Protein AF-A0A1G7T643-F1 (afdb_monomer_lite)

Secondary structure (DSSP, 8-state):
-TTSSHHHHHHHHHTSTT------SSS--SSHHHHHHHHHHHHHT-TT-S-----------GGGGGG--HHHHHHHHH--

Structure (mmCIF, N/CA/C/O backbone):
data_AF-A0A1G7T643-F1
#
_entry.id   AF-A0A1G7T643-F1
#
loop_
_atom_site.group_PDB
_atom_site.id
_atom_site.type_symbol
_atom_site.label_atom_id
_atom_site.label_alt_id
_atom_site.label_comp_id
_atom_site.label_asym_id
_atom_site.label_entity_id
_atom_site.label_seq_id
_atom_site.pdbx_PDB_ins_code
_atom_site.Cartn_x
_atom_site.Cartn_y
_atom_site.Cartn_z
_atom_site.occupancy
_atom_site.B_iso_or_equiv
_atom_site.auth_seq_id
_atom_site.auth_comp_id
_atom_site.auth_asym_id
_atom_site.auth_atom_id
_atom_site.pdbx_PDB_model_num
ATOM 1 N N . MET A 1 1 ? 4.929 16.513 -8.959 1.00 44.66 1 MET A N 1
ATOM 2 C CA . MET A 1 1 ? 3.680 15.882 -9.438 1.00 44.66 1 MET A CA 1
ATOM 3 C C . MET A 1 1 ? 3.436 14.634 -8.597 1.00 44.66 1 MET A C 1
ATOM 5 O O . MET A 1 1 ? 4.260 13.729 -8.628 1.00 44.66 1 MET A O 1
ATOM 9 N N . ILE A 1 2 ? 2.395 14.620 -7.763 1.00 53.34 2 ILE A N 1
ATOM 10 C CA . ILE A 1 2 ? 2.004 13.430 -6.988 1.00 53.34 2 ILE A CA 1
ATOM 11 C C . ILE A 1 2 ? 1.280 12.484 -7.956 1.00 53.34 2 ILE A C 1
ATOM 13 O O . ILE A 1 2 ? 0.453 12.940 -8.738 1.00 53.34 2 ILE A O 1
ATOM 17 N N . GLY A 1 3 ? 1.620 11.193 -7.949 1.00 58.50 3 GLY A N 1
ATOM 18 C CA . GLY A 1 3 ? 0.929 10.180 -8.759 1.00 58.50 3 GLY A CA 1
ATOM 19 C C . GLY A 1 3 ? 1.510 9.879 -10.148 1.00 58.50 3 GLY A C 1
ATOM 20 O O . GLY A 1 3 ? 0.941 9.055 -10.850 1.00 58.50 3 GLY A O 1
ATOM 21 N N . SER A 1 4 ? 2.643 10.470 -10.548 1.00 73.19 4 SER A N 1
ATOM 22 C CA . SER A 1 4 ? 3.328 10.118 -11.811 1.00 73.19 4 SER A CA 1
ATOM 23 C C . SER A 1 4 ? 4.409 9.038 -11.664 1.00 73.19 4 SER A C 1
ATOM 25 O O . SER A 1 4 ? 4.985 8.589 -12.653 1.00 73.19 4 SER A O 1
ATOM 27 N N . SER A 1 5 ? 4.701 8.609 -10.434 1.00 88.19 5 SER A N 1
ATOM 28 C CA . SER A 1 5 ? 5.629 7.519 -10.130 1.00 88.19 5 SER A CA 1
ATOM 29 C C . SER A 1 5 ? 5.163 6.744 -8.901 1.00 88.19 5 SER A C 1
ATOM 31 O O . SER A 1 5 ? 4.522 7.311 -8.010 1.00 88.19 5 SER A O 1
ATOM 33 N N . PHE A 1 6 ? 5.539 5.466 -8.805 1.00 91.88 6 PHE A N 1
ATOM 34 C CA . PHE A 1 6 ? 5.290 4.674 -7.598 1.00 91.88 6 PHE A CA 1
ATOM 35 C C . PHE A 1 6 ? 5.969 5.280 -6.370 1.00 91.88 6 PHE A C 1
ATOM 37 O O . PHE A 1 6 ? 5.393 5.271 -5.291 1.00 91.88 6 PHE A O 1
ATOM 44 N N . GLY A 1 7 ? 7.140 5.905 -6.538 1.00 92.44 7 GLY A N 1
ATOM 45 C CA . GLY A 1 7 ? 7.802 6.653 -5.469 1.00 92.44 7 GLY A CA 1
ATOM 46 C C . GLY A 1 7 ? 6.923 7.759 -4.884 1.00 92.44 7 GLY A C 1
ATOM 47 O O . GLY A 1 7 ? 6.792 7.866 -3.667 1.00 92.44 7 GLY A O 1
ATOM 4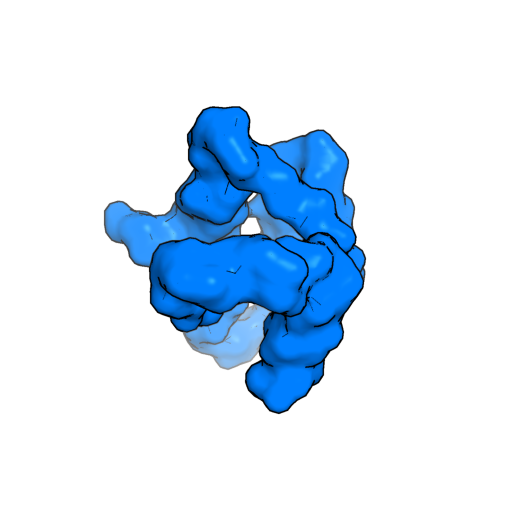8 N N . GLY A 1 8 ? 6.296 8.560 -5.749 1.00 90.56 8 GLY A N 1
ATOM 49 C CA . GLY A 1 8 ? 5.377 9.613 -5.323 1.00 90.56 8 GLY A CA 1
ATOM 50 C C . GLY A 1 8 ? 4.094 9.059 -4.702 1.00 90.56 8 GLY A C 1
ATOM 51 O O . GLY A 1 8 ? 3.677 9.537 -3.651 1.00 90.56 8 GLY A O 1
ATOM 52 N N . ALA A 1 9 ? 3.491 8.042 -5.325 1.00 90.56 9 ALA A N 1
ATOM 53 C CA . ALA A 1 9 ? 2.248 7.433 -4.847 1.00 90.56 9 ALA A CA 1
ATOM 54 C C . ALA A 1 9 ? 2.419 6.756 -3.476 1.00 90.56 9 ALA A C 1
ATOM 56 O O . ALA A 1 9 ? 1.641 7.009 -2.560 1.00 90.56 9 ALA A O 1
ATOM 57 N N . VAL A 1 10 ? 3.478 5.961 -3.298 1.00 92.25 10 VAL A N 1
ATOM 58 C CA . VAL A 1 10 ? 3.759 5.262 -2.036 1.00 92.25 10 VAL A CA 1
ATOM 59 C C . VAL A 1 10 ? 4.038 6.255 -0.910 1.00 92.25 10 VAL A C 1
ATOM 61 O O . VAL A 1 10 ? 3.441 6.142 0.157 1.00 92.25 10 VAL A O 1
ATOM 64 N N . ARG A 1 11 ? 4.884 7.271 -1.140 1.00 91.94 11 ARG A N 1
ATOM 65 C CA . ARG A 1 11 ? 5.159 8.304 -0.124 1.00 91.94 11 ARG A CA 1
ATOM 66 C C . ARG A 1 11 ? 3.902 9.070 0.266 1.00 91.94 11 ARG A C 1
ATOM 68 O O . ARG A 1 11 ? 3.685 9.305 1.449 1.00 91.94 11 ARG A O 1
ATOM 75 N N . TYR A 1 12 ? 3.060 9.409 -0.709 1.00 87.31 12 TYR A N 1
ATOM 76 C CA . TYR A 1 12 ? 1.800 10.101 -0.454 1.00 87.31 12 TYR A CA 1
ATOM 77 C C . TYR A 1 12 ? 0.884 9.328 0.506 1.00 87.31 12 TYR A C 1
ATOM 79 O O . TYR A 1 12 ? 0.262 9.943 1.372 1.00 87.31 12 TYR A O 1
ATOM 87 N N . VAL A 1 13 ? 0.809 8.000 0.374 1.00 87.12 13 VAL A N 1
ATOM 88 C CA . VAL A 1 13 ? -0.057 7.155 1.212 1.00 87.12 13 VAL A CA 1
ATOM 89 C C . VAL A 1 13 ? 0.602 6.817 2.553 1.00 87.12 13 VAL A C 1
ATOM 91 O O . VAL A 1 13 ? -0.031 6.956 3.595 1.00 87.12 13 VAL A O 1
ATOM 94 N N . MET A 1 14 ? 1.869 6.394 2.540 1.00 91.31 14 MET A N 1
ATOM 95 C CA . MET A 1 14 ? 2.540 5.812 3.709 1.00 91.31 14 MET A CA 1
ATOM 96 C C . MET A 1 14 ? 3.248 6.827 4.621 1.00 91.31 14 MET A C 1
ATOM 98 O O . MET A 1 14 ? 3.587 6.469 5.741 1.00 91.31 14 MET A O 1
ATOM 102 N N . GLN A 1 15 ? 3.498 8.072 4.188 1.00 91.06 15 GLN A N 1
ATOM 103 C CA . GLN A 1 15 ? 4.162 9.096 5.024 1.00 91.06 15 GLN A CA 1
ATOM 104 C C . GLN A 1 15 ? 3.192 10.070 5.711 1.00 91.06 15 GLN A C 1
ATOM 106 O O . GLN A 1 15 ? 3.604 11.131 6.174 1.00 91.06 15 GLN A O 1
ATOM 111 N N . LYS A 1 16 ? 1.898 9.751 5.778 1.00 89.94 16 LYS A N 1
ATOM 112 C CA . LYS A 1 16 ? 0.941 10.533 6.572 1.00 89.94 16 LYS A CA 1
ATOM 113 C C . LYS A 1 16 ? 1.051 10.108 8.039 1.00 89.94 16 LYS A C 1
ATOM 115 O O . LYS A 1 16 ? 0.961 8.921 8.320 1.00 89.94 16 LYS A O 1
ATOM 120 N N . GLU A 1 17 ? 1.193 11.063 8.960 1.00 88.88 17 GLU A N 1
ATOM 121 C CA . GLU A 1 17 ? 1.475 10.794 10.387 1.00 88.88 17 GLU A CA 1
ATOM 122 C C . GLU A 1 17 ? 0.514 9.800 11.054 1.00 88.88 17 GLU A C 1
ATOM 124 O O . GLU A 1 17 ? 0.925 9.006 11.890 1.00 88.88 17 GLU A O 1
ATOM 129 N N . GLN A 1 18 ? -0.765 9.830 10.681 1.00 88.75 18 GLN A N 1
ATOM 130 C CA . GLN A 1 18 ? -1.807 8.983 11.270 1.00 88.75 18 GLN A CA 1
ATOM 131 C C . GLN A 1 18 ? -2.243 7.836 10.348 1.00 88.75 18 GLN A C 1
ATOM 133 O O . GLN A 1 18 ? -3.268 7.199 10.594 1.00 88.75 18 GLN A O 1
ATOM 138 N N . ALA A 1 19 ? -1.517 7.595 9.254 1.00 90.31 19 ALA A N 1
ATOM 139 C CA . ALA A 1 19 ? -1.850 6.518 8.336 1.00 90.31 19 ALA A CA 1
ATOM 140 C C . ALA A 1 19 ? -1.239 5.194 8.792 1.00 90.31 19 ALA A C 1
ATOM 142 O O . ALA A 1 19 ? -0.085 5.117 9.206 1.00 90.31 19 ALA A O 1
ATOM 143 N N . ILE A 1 20 ? -2.026 4.136 8.635 1.00 92.25 20 ILE A N 1
ATOM 144 C CA . ILE A 1 20 ? -1.587 2.756 8.799 1.00 92.25 20 ILE A CA 1
ATOM 145 C C . ILE A 1 20 ? -1.896 1.993 7.517 1.00 92.25 20 ILE A C 1
ATOM 147 O O . ILE A 1 20 ? -2.949 2.182 6.904 1.00 92.25 20 ILE A O 1
ATOM 151 N N . VAL A 1 21 ? -0.975 1.127 7.098 1.00 93.75 21 VAL A N 1
ATOM 152 C CA . VAL A 1 21 ? -1.233 0.221 5.979 1.00 93.75 21 VAL A CA 1
ATOM 153 C C . VAL A 1 21 ? -2.024 -0.970 6.503 1.00 93.75 21 VAL A C 1
ATOM 155 O O . VAL A 1 21 ? -1.526 -1.727 7.329 1.00 93.75 21 VAL A O 1
ATOM 158 N N . LEU A 1 22 ? -3.256 -1.130 6.021 1.00 94.69 22 LEU A N 1
ATOM 159 C CA . LEU A 1 22 ? -4.139 -2.225 6.436 1.00 94.69 22 LEU A CA 1
ATOM 160 C C . LEU A 1 22 ? -3.922 -3.502 5.618 1.00 94.69 22 LEU A C 1
ATOM 162 O O . LEU A 1 22 ? -4.111 -4.603 6.125 1.00 94.69 22 LEU A O 1
ATOM 166 N N . HIS A 1 23 ? -3.558 -3.360 4.342 1.00 94.00 23 HIS A N 1
ATOM 167 C CA . HIS A 1 23 ? -3.410 -4.481 3.422 1.00 94.00 23 HIS A CA 1
ATOM 168 C C . HIS A 1 23 ? -2.458 -4.135 2.271 1.00 94.00 23 HIS A C 1
ATOM 170 O O . HIS A 1 23 ? -2.433 -3.000 1.795 1.00 94.00 23 HIS A O 1
ATOM 176 N N . GLY A 1 24 ? -1.707 -5.130 1.802 1.00 93.56 24 GLY A N 1
ATOM 177 C CA . GLY A 1 24 ? -0.879 -5.061 0.602 1.00 93.56 24 GLY A CA 1
ATOM 178 C C . GLY A 1 24 ? -0.868 -6.416 -0.096 1.00 93.56 24 GLY A C 1
ATOM 179 O O . GLY A 1 24 ? -0.665 -7.444 0.548 1.00 93.56 24 GLY A O 1
ATOM 180 N N . LYS A 1 25 ? -1.093 -6.425 -1.412 1.00 93.25 25 LYS A N 1
ATOM 181 C CA . LYS A 1 25 ? -1.114 -7.642 -2.231 1.00 93.25 25 LYS A CA 1
ATOM 182 C C . LYS A 1 25 ? 0.038 -7.610 -3.225 1.00 93.25 25 LYS A C 1
ATOM 184 O O . LYS A 1 25 ? 0.132 -6.691 -4.030 1.00 93.25 25 LYS A O 1
ATOM 189 N N . GLY A 1 26 ? 0.913 -8.613 -3.164 1.00 93.69 26 GLY A N 1
ATOM 190 C CA . GLY A 1 26 ? 2.055 -8.736 -4.079 1.00 93.69 26 GLY A CA 1
ATOM 191 C C . GLY A 1 26 ? 3.155 -7.682 -3.894 1.00 93.69 26 GLY A C 1
ATOM 192 O O . GLY A 1 26 ? 4.061 -7.616 -4.718 1.00 93.69 26 GLY A O 1
ATOM 193 N N . VAL A 1 27 ? 3.091 -6.868 -2.837 1.00 95.12 27 VAL A N 1
ATOM 194 C CA . VAL A 1 27 ? 4.090 -5.846 -2.498 1.00 95.12 27 VAL A CA 1
ATOM 195 C C . VAL A 1 27 ? 4.379 -5.870 -1.002 1.00 95.12 27 VAL A C 1
ATOM 197 O O . VAL A 1 27 ? 3.483 -6.097 -0.186 1.00 95.12 27 VAL A O 1
ATOM 200 N N . 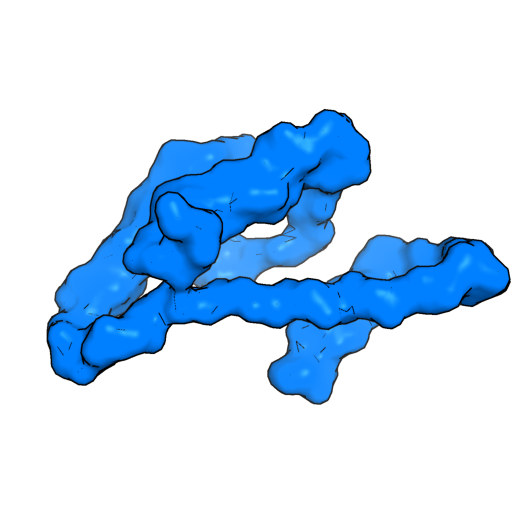ARG A 1 28 ? 5.632 -5.617 -0.634 1.00 96.31 28 ARG A N 1
ATOM 201 C CA . ARG A 1 28 ? 6.073 -5.440 0.750 1.00 96.31 28 ARG A CA 1
ATOM 202 C C . ARG A 1 28 ? 5.687 -4.057 1.244 1.00 96.31 28 ARG A C 1
ATOM 204 O O . ARG A 1 28 ? 6.032 -3.058 0.625 1.00 96.31 28 ARG A O 1
ATOM 211 N N . THR A 1 29 ? 4.988 -3.995 2.371 1.00 95.12 29 THR A N 1
ATOM 212 C CA . THR A 1 29 ? 4.452 -2.744 2.931 1.00 95.12 29 THR A CA 1
ATOM 213 C C . THR A 1 29 ? 5.097 -2.345 4.254 1.00 95.12 29 THR A C 1
ATOM 215 O O . THR A 1 29 ? 4.635 -1.404 4.894 1.00 95.12 29 THR A O 1
ATOM 218 N N . GLN A 1 30 ? 6.147 -3.050 4.683 1.00 92.25 30 GLN A N 1
ATOM 219 C CA . GLN A 1 30 ? 6.839 -2.778 5.946 1.00 92.25 30 GLN A CA 1
ATOM 220 C C . GLN A 1 30 ? 7.611 -1.454 5.903 1.00 92.25 30 GLN A C 1
ATOM 222 O O . GLN A 1 30 ? 7.776 -0.799 6.929 1.00 92.25 30 GLN A O 1
ATOM 227 N N . ASP A 1 31 ? 8.072 -1.049 4.718 1.00 94.00 31 ASP A N 1
ATOM 228 C CA . ASP A 1 31 ? 8.811 0.188 4.517 1.00 94.00 31 ASP A CA 1
ATOM 229 C C . ASP A 1 31 ? 8.628 0.743 3.095 1.00 94.00 31 ASP A C 1
ATOM 231 O O . ASP A 1 31 ? 8.283 0.033 2.146 1.00 94.00 31 ASP A O 1
ATOM 235 N N . LEU A 1 32 ? 8.890 2.045 2.947 1.00 94.94 32 LEU A N 1
ATOM 236 C CA . LEU A 1 32 ? 8.736 2.768 1.683 1.00 94.94 32 LEU A CA 1
ATOM 237 C C . LEU A 1 32 ? 9.631 2.212 0.573 1.00 94.94 32 LEU A C 1
ATOM 239 O O . LEU A 1 32 ? 9.219 2.173 -0.584 1.00 94.94 32 LEU A O 1
ATOM 243 N N . LYS A 1 33 ? 10.875 1.842 0.895 1.00 96.38 33 LYS A N 1
ATOM 244 C CA . LYS A 1 33 ? 11.872 1.447 -0.104 1.00 96.38 33 LYS A CA 1
ATOM 245 C C . LYS A 1 33 ? 11.487 0.108 -0.720 1.00 96.38 33 LYS A C 1
ATOM 247 O O . LYS A 1 33 ? 11.520 -0.008 -1.944 1.00 96.38 33 LYS A O 1
ATOM 252 N N . SER A 1 34 ? 11.076 -0.851 0.105 1.00 97.19 34 SER A N 1
ATOM 253 C CA . SER A 1 34 ? 10.600 -2.159 -0.347 1.00 97.19 34 SER A CA 1
ATOM 254 C C . SER A 1 34 ? 9.338 -2.037 -1.201 1.00 97.19 34 SER A C 1
ATOM 256 O O . SER A 1 34 ? 9.323 -2.551 -2.317 1.00 97.19 34 SER A O 1
ATOM 258 N N . ALA A 1 35 ? 8.339 -1.265 -0.757 1.00 96.19 35 ALA A N 1
ATOM 259 C CA . ALA A 1 35 ? 7.114 -1.039 -1.529 1.00 96.19 35 ALA A CA 1
ATOM 260 C C . ALA A 1 35 ? 7.403 -0.425 -2.909 1.00 96.19 35 ALA A C 1
ATOM 262 O O . ALA A 1 35 ? 6.934 -0.915 -3.936 1.00 96.19 35 ALA A O 1
ATOM 263 N N . ILE A 1 36 ? 8.218 0.637 -2.950 1.00 95.44 36 ILE A N 1
ATOM 264 C CA . ILE A 1 36 ? 8.596 1.311 -4.201 1.00 95.44 36 ILE A CA 1
ATOM 265 C C . ILE A 1 36 ? 9.366 0.361 -5.121 1.00 95.44 36 ILE A C 1
ATOM 267 O O . ILE A 1 36 ? 9.158 0.392 -6.335 1.00 95.44 36 ILE A O 1
ATOM 271 N N . HIS A 1 37 ? 10.264 -0.456 -4.571 1.00 96.44 37 HIS A N 1
ATOM 272 C CA . HIS A 1 37 ? 11.014 -1.433 -5.352 1.00 96.44 37 HIS A CA 1
ATOM 273 C C . HIS A 1 37 ? 10.083 -2.472 -5.989 1.00 96.44 37 HIS A C 1
ATOM 275 O O . HIS A 1 37 ? 10.151 -2.661 -7.201 1.00 96.44 37 HIS A O 1
ATOM 281 N N . ASP A 1 38 ? 9.174 -3.065 -5.212 1.00 96.56 38 ASP A N 1
ATOM 282 C CA . ASP A 1 38 ? 8.274 -4.121 -5.691 1.00 96.56 38 ASP A CA 1
ATOM 283 C C . ASP A 1 38 ? 7.352 -3.625 -6.809 1.00 96.56 38 ASP A C 1
ATOM 285 O O . ASP A 1 38 ? 7.236 -4.272 -7.851 1.00 96.56 38 ASP A O 1
ATOM 289 N N . PHE A 1 39 ? 6.766 -2.433 -6.660 1.00 94.56 39 PHE A N 1
ATOM 290 C CA . PHE A 1 39 ? 5.953 -1.842 -7.725 1.00 94.56 39 PHE A CA 1
ATOM 291 C C . PHE A 1 39 ? 6.754 -1.568 -9.008 1.00 94.56 39 PHE A C 1
ATOM 293 O O . PHE A 1 39 ? 6.258 -1.776 -10.116 1.00 94.56 39 PHE A O 1
ATOM 300 N N . ASN A 1 40 ? 8.002 -1.104 -8.888 1.00 93.44 40 ASN A N 1
ATOM 301 C CA . ASN A 1 40 ? 8.840 -0.873 -10.065 1.00 93.44 40 ASN A CA 1
ATOM 302 C C . ASN A 1 40 ? 9.276 -2.184 -10.730 1.00 93.44 40 ASN A C 1
ATOM 304 O O . ASN A 1 40 ? 9.303 -2.237 -11.958 1.00 93.44 40 ASN A O 1
ATOM 308 N N . ALA A 1 41 ? 9.562 -3.233 -9.955 1.00 94.25 41 ALA A N 1
ATOM 309 C CA . ALA A 1 41 ? 9.841 -4.561 -10.495 1.00 94.25 41 ALA A CA 1
ATOM 310 C C . ALA A 1 41 ? 8.638 -5.085 -11.298 1.00 94.25 41 ALA A C 1
ATOM 312 O O . ALA A 1 41 ? 8.798 -5.525 -12.434 1.00 94.25 41 ALA A O 1
ATOM 313 N N . GLN A 1 42 ? 7.418 -4.934 -10.770 1.00 92.31 42 GLN A N 1
ATOM 314 C CA . GLN A 1 42 ? 6.189 -5.282 -11.492 1.00 92.31 42 GLN A CA 1
ATOM 315 C C . GLN A 1 42 ? 6.024 -4.502 -12.799 1.00 92.31 42 GLN A C 1
ATOM 317 O O . GLN A 1 42 ? 5.709 -5.092 -13.830 1.00 92.31 42 GLN A O 1
ATOM 322 N N . ARG A 1 43 ? 6.297 -3.191 -12.793 1.00 91.25 43 ARG A N 1
ATOM 323 C CA . ARG A 1 43 ? 6.280 -2.375 -14.017 1.00 91.25 43 ARG A CA 1
ATOM 324 C C . ARG A 1 43 ? 7.287 -2.860 -15.056 1.00 91.25 43 ARG A C 1
ATOM 326 O O . ARG A 1 43 ? 6.958 -2.893 -16.234 1.00 91.25 43 ARG A O 1
ATOM 333 N N . GLN A 1 44 ? 8.505 -3.208 -14.644 1.00 91.81 44 GLN A N 1
ATOM 334 C CA . GLN A 1 44 ? 9.547 -3.677 -15.565 1.00 91.81 44 GLN A CA 1
ATOM 335 C C . GLN A 1 44 ? 9.179 -5.004 -16.238 1.00 91.81 44 GLN A C 1
ATOM 337 O O . GLN A 1 44 ? 9.586 -5.237 -17.371 1.00 91.81 44 GLN A O 1
ATOM 342 N N . MET A 1 45 ? 8.367 -5.835 -15.579 1.00 93.44 45 MET A N 1
ATOM 343 C CA . MET A 1 45 ? 7.832 -7.067 -16.165 1.00 93.44 45 MET A CA 1
ATOM 344 C C . MET A 1 45 ? 6.734 -6.821 -17.214 1.00 93.44 45 MET A C 1
ATOM 346 O O . MET A 1 45 ? 6.393 -7.743 -17.948 1.00 93.44 45 MET A O 1
ATOM 350 N N . ASN A 1 46 ? 6.186 -5.605 -17.311 1.00 91.25 46 ASN A N 1
ATOM 351 C CA . ASN A 1 46 ? 5.151 -5.250 -18.282 1.00 91.25 46 ASN A CA 1
ATOM 352 C C . ASN A 1 46 ? 5.515 -3.952 -19.036 1.00 91.25 46 ASN A C 1
ATOM 354 O O . ASN A 1 46 ? 4.927 -2.897 -18.777 1.00 91.25 46 ASN A O 1
ATOM 358 N N . PRO A 1 47 ? 6.512 -4.004 -19.941 1.00 87.12 47 PRO A N 1
ATOM 359 C CA . PRO A 1 47 ? 7.080 -2.814 -20.579 1.00 87.12 47 PRO A CA 1
ATOM 360 C C . PRO A 1 47 ? 6.086 -2.046 -21.466 1.00 87.12 47 PRO A C 1
ATOM 362 O O . PRO A 1 47 ? 6.216 -0.830 -21.596 1.00 87.12 47 PRO A O 1
ATOM 365 N N . GLU A 1 48 ? 5.063 -2.716 -22.001 1.00 92.38 48 GLU A N 1
ATOM 366 C CA . GLU A 1 48 ? 4.026 -2.109 -22.851 1.00 92.38 48 GLU A CA 1
ATOM 367 C C . GLU A 1 48 ? 2.980 -1.299 -22.055 1.00 92.38 48 GLU A C 1
ATOM 369 O O . GLU A 1 48 ? 2.145 -0.589 -22.622 1.00 92.38 48 GLU A O 1
ATOM 374 N N . LEU A 1 49 ? 3.004 -1.370 -20.718 1.00 85.25 49 LEU A N 1
ATOM 375 C CA . LEU A 1 49 ? 2.067 -0.649 -19.862 1.00 85.25 49 LEU A CA 1
ATOM 376 C C . LEU A 1 49 ? 2.420 0.848 -19.785 1.00 85.25 49 LEU A C 1
ATOM 378 O O . LEU A 1 49 ? 3.203 1.284 -18.938 1.00 85.25 49 LEU A O 1
ATOM 382 N N . GLY A 1 50 ? 1.781 1.661 -20.631 1.00 80.88 50 GLY A N 1
ATOM 383 C CA . GLY A 1 50 ? 2.045 3.105 -20.711 1.00 80.88 50 GLY A CA 1
ATOM 384 C C . GLY A 1 50 ? 1.792 3.878 -19.405 1.00 80.88 50 GLY A C 1
ATOM 385 O O . GLY A 1 50 ? 2.612 4.701 -18.997 1.00 80.88 50 GLY A O 1
ATOM 386 N N . LYS A 1 51 ? 0.678 3.604 -18.709 1.00 84.06 51 LYS A N 1
ATOM 387 C CA . LYS A 1 51 ? 0.348 4.204 -17.400 1.00 84.06 51 LYS A CA 1
ATOM 388 C C . LYS A 1 51 ? 0.325 3.133 -16.313 1.00 84.06 51 LYS A C 1
ATOM 390 O O . LYS A 1 51 ? -0.714 2.551 -16.030 1.00 84.06 51 LYS A O 1
ATOM 395 N N . ALA A 1 52 ? 1.476 2.903 -15.688 1.00 85.81 52 ALA A N 1
ATOM 396 C CA . ALA A 1 52 ? 1.621 1.888 -14.643 1.00 85.81 52 ALA A CA 1
ATOM 397 C C . ALA A 1 52 ? 1.126 2.330 -13.254 1.00 85.81 52 ALA A C 1
ATOM 399 O O . ALA A 1 52 ? 0.914 1.489 -12.387 1.00 85.81 52 ALA A O 1
ATOM 400 N N . VAL A 1 53 ? 0.971 3.637 -13.017 1.00 88.19 53 VAL A N 1
ATOM 401 C CA . VAL A 1 53 ? 0.683 4.189 -11.685 1.00 88.19 53 VAL A CA 1
ATOM 402 C C . VAL A 1 53 ? -0.704 4.814 -11.658 1.00 88.19 53 VAL A C 1
ATOM 404 O O . VAL A 1 53 ? -1.017 5.682 -12.471 1.00 88.19 53 VAL A O 1
ATOM 407 N N . GLY A 1 54 ? -1.499 4.417 -10.668 1.00 84.25 54 GLY A N 1
ATOM 408 C CA . GLY A 1 54 ? -2.770 5.034 -10.312 1.00 84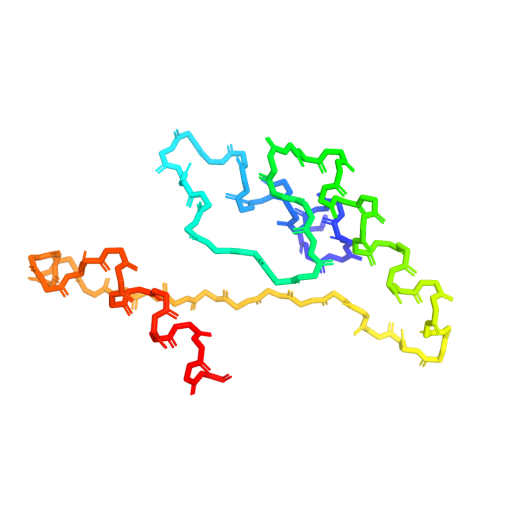.25 54 GLY A CA 1
ATOM 409 C C . GLY A 1 54 ? -2.960 5.004 -8.797 1.00 84.25 54 GLY A C 1
ATOM 410 O O . GLY A 1 54 ? -2.383 4.163 -8.110 1.00 84.25 54 GLY A O 1
ATOM 411 N N . HIS A 1 55 ? -3.743 5.940 -8.270 1.00 85.81 55 HIS A N 1
ATOM 412 C CA . HIS A 1 55 ? -4.233 5.886 -6.895 1.00 85.81 55 HIS A CA 1
ATOM 413 C C . HIS A 1 55 ? -5.702 6.309 -6.886 1.00 85.81 55 HIS A C 1
ATOM 415 O O . HIS A 1 55 ? -6.088 7.219 -7.619 1.00 85.81 55 HIS A O 1
ATOM 421 N N . LEU A 1 56 ? -6.506 5.641 -6.063 1.00 88.06 56 LEU A N 1
ATOM 422 C CA . LEU A 1 56 ? -7.900 5.983 -5.807 1.00 88.06 56 LEU A CA 1
ATOM 423 C C . LEU A 1 56 ? -8.056 6.273 -4.316 1.00 88.06 56 LEU A C 1
ATOM 425 O O . LEU A 1 56 ? -7.381 5.663 -3.486 1.00 88.06 56 LEU A O 1
ATOM 429 N N . VAL A 1 57 ? -8.938 7.211 -3.981 1.00 90.00 57 VAL A N 1
ATOM 430 C CA . VAL A 1 57 ? -9.265 7.546 -2.596 1.00 90.00 57 VAL A CA 1
ATOM 431 C C . VAL A 1 57 ? -10.712 7.165 -2.332 1.00 90.00 57 VAL A C 1
ATOM 433 O O . VAL A 1 57 ? -11.615 7.633 -3.022 1.00 90.00 57 VAL A O 1
ATOM 436 N N . LEU A 1 58 ? -10.920 6.347 -1.304 1.00 91.62 58 LEU A N 1
ATOM 437 C CA . LEU A 1 58 ? -12.231 6.124 -0.710 1.00 91.62 58 LEU A CA 1
ATOM 438 C C . LEU A 1 58 ? -12.362 7.037 0.507 1.00 91.62 58 LEU A C 1
ATOM 440 O O . LEU A 1 58 ? -11.501 7.043 1.387 1.00 91.62 58 LEU A O 1
ATOM 444 N N . SER A 1 59 ? -13.429 7.828 0.527 1.00 92.38 59 SER A N 1
ATOM 445 C CA . SER A 1 59 ? -13.713 8.797 1.583 1.00 92.38 59 SER A CA 1
ATOM 446 C C . SER A 1 59 ? -15.070 8.496 2.194 1.00 92.38 59 SER A C 1
ATOM 448 O O . SER A 1 59 ? -16.031 8.210 1.482 1.00 92.38 59 SER A O 1
ATOM 450 N N . TRP A 1 60 ? -15.165 8.620 3.513 1.00 93.00 60 TRP A N 1
ATOM 451 C CA . TRP A 1 60 ? -16.400 8.390 4.253 1.00 93.00 60 TRP A CA 1
ATOM 452 C C . TRP A 1 60 ? -16.843 9.642 4.995 1.00 93.00 60 TRP A C 1
ATOM 454 O O . TRP A 1 60 ? -16.037 10.510 5.337 1.00 93.00 60 TRP A O 1
ATOM 464 N N . ARG A 1 61 ? -18.147 9.725 5.272 1.00 95.19 61 ARG A N 1
ATOM 465 C CA . ARG A 1 61 ? -18.694 10.789 6.113 1.00 95.19 61 ARG A CA 1
ATOM 466 C C . ARG A 1 61 ? -18.206 10.604 7.546 1.00 95.19 61 ARG A C 1
ATOM 468 O O . ARG A 1 61 ? -18.170 9.489 8.058 1.00 95.19 61 ARG A O 1
ATOM 475 N N . ALA A 1 62 ? -17.914 11.710 8.229 1.00 94.06 62 ALA A N 1
ATOM 476 C CA . ALA A 1 62 ? -17.458 11.680 9.620 1.00 94.06 62 ALA A CA 1
ATOM 477 C C . ALA A 1 62 ? -18.450 10.970 10.566 1.00 94.06 62 ALA A C 1
ATOM 479 O O . ALA A 1 62 ? -18.027 10.325 11.523 1.00 94.06 62 ALA A O 1
ATOM 480 N N . PHE A 1 63 ? -19.753 11.041 10.267 1.00 95.62 63 PHE A N 1
ATOM 481 C CA . PHE A 1 63 ? -20.812 10.378 11.034 1.00 95.62 63 PHE A CA 1
ATOM 482 C C . PHE A 1 63 ? -20.734 8.843 10.993 1.00 95.62 63 PHE A C 1
ATOM 484 O O . PHE A 1 63 ? -21.167 8.184 11.930 1.00 95.62 63 PHE A O 1
ATOM 491 N N . ASP A 1 64 ? -20.138 8.26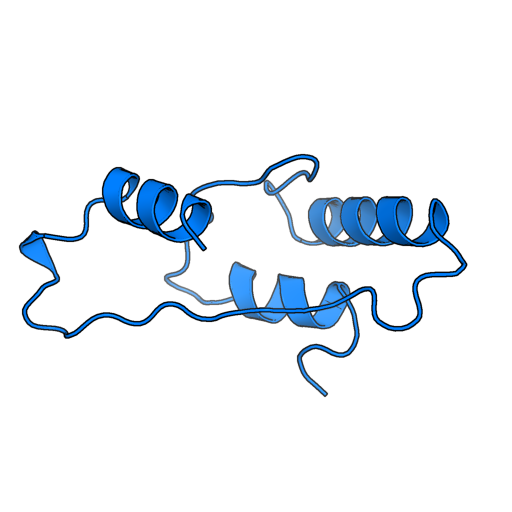3 9.948 1.00 94.50 64 ASP A N 1
ATOM 492 C CA . ASP A 1 64 ? -20.025 6.810 9.793 1.00 94.50 64 ASP A CA 1
ATOM 493 C C . ASP A 1 64 ? -18.771 6.230 10.469 1.00 94.50 64 ASP A C 1
ATOM 495 O O . ASP A 1 64 ? -18.480 5.045 10.317 1.00 94.50 64 ASP A O 1
ATOM 499 N N . ARG A 1 65 ? -18.026 7.032 11.247 1.00 92.62 65 ARG A N 1
ATOM 500 C CA . ARG A 1 65 ? -16.782 6.601 11.910 1.00 92.62 65 ARG A CA 1
ATOM 501 C C . ARG A 1 65 ? -16.959 5.323 12.733 1.00 92.62 65 ARG A C 1
ATOM 503 O O . ARG A 1 65 ? -16.099 4.452 12.684 1.00 92.62 65 ARG A O 1
ATOM 510 N N . ASN A 1 66 ? -18.064 5.184 13.463 1.00 94.94 66 ASN A N 1
ATOM 511 C CA . ASN A 1 66 ? -18.342 3.996 14.278 1.00 94.94 66 ASN A CA 1
ATOM 512 C C . ASN A 1 66 ? -18.664 2.736 13.452 1.00 94.94 66 ASN A C 1
ATOM 514 O O . ASN A 1 66 ? -18.609 1.632 13.987 1.00 94.94 66 ASN A O 1
ATOM 518 N N . LYS A 1 67 ? -18.977 2.886 12.161 1.00 93.69 67 LYS A N 1
ATOM 519 C CA . LYS A 1 67 ? -19.213 1.781 11.222 1.00 93.69 67 LYS A CA 1
ATOM 520 C C . LYS A 1 67 ? -17.943 1.374 10.467 1.00 93.69 67 LYS A C 1
ATOM 522 O O . LYS A 1 67 ? -17.968 0.388 9.740 1.00 93.69 67 LYS A O 1
ATOM 527 N N . LEU A 1 68 ? -16.842 2.117 10.605 1.00 93.25 68 LEU A N 1
ATOM 528 C CA . LEU A 1 68 ? -15.606 1.914 9.846 1.00 93.25 68 LEU A CA 1
ATOM 529 C C . LEU A 1 68 ? -14.569 1.142 10.654 1.00 93.25 68 LEU A C 1
ATOM 531 O O . LEU A 1 68 ? -13.618 1.704 11.195 1.00 93.25 68 LEU A O 1
ATOM 535 N N . SER A 1 69 ? -14.739 -0.178 10.710 1.00 95.19 69 SER A N 1
ATOM 536 C CA . SER A 1 69 ? -13.669 -1.059 11.179 1.00 95.19 69 SER A CA 1
ATOM 537 C C . SER A 1 69 ? -12.584 -1.216 10.106 1.00 95.19 69 SER A C 1
ATOM 539 O O . SER A 1 69 ? -12.843 -1.051 8.912 1.00 95.19 69 SER A O 1
ATOM 541 N N . GLN A 1 70 ? -11.366 -1.592 10.516 1.00 95.25 70 GLN A N 1
ATOM 542 C CA . GLN A 1 70 ? -10.284 -1.903 9.571 1.00 95.25 70 GLN A CA 1
ATOM 543 C C . GLN A 1 70 ? -10.697 -2.976 8.561 1.00 95.25 70 GLN A C 1
ATOM 545 O O . GLN A 1 70 ? -10.432 -2.828 7.371 1.00 95.25 70 GLN A O 1
ATOM 550 N N . LYS A 1 71 ? -11.421 -4.006 9.021 1.00 96.19 71 LYS A N 1
ATOM 551 C CA . LYS A 1 71 ? -11.958 -5.055 8.152 1.00 96.19 71 LYS A CA 1
ATOM 552 C C . LYS A 1 71 ? -12.881 -4.474 7.077 1.00 96.19 71 LYS A C 1
ATOM 554 O O . LYS A 1 71 ? -12.683 -4.755 5.905 1.00 96.19 71 LYS A O 1
ATOM 559 N N . ILE A 1 72 ? -13.837 -3.625 7.463 1.00 95.81 72 ILE A N 1
ATOM 560 C CA . ILE A 1 72 ? -14.780 -3.005 6.519 1.00 95.81 72 ILE A CA 1
ATOM 561 C C . ILE A 1 72 ? -14.044 -2.135 5.495 1.00 95.81 72 ILE A C 1
ATOM 563 O O . ILE A 1 72 ? -14.389 -2.165 4.318 1.00 95.81 72 ILE A O 1
ATOM 567 N N . MET A 1 73 ? -13.022 -1.381 5.914 1.00 95.19 73 MET A N 1
ATOM 568 C CA . MET A 1 73 ? -12.223 -0.565 4.991 1.00 95.19 73 MET A CA 1
ATOM 569 C C . MET A 1 73 ? -11.482 -1.421 3.955 1.00 95.19 73 MET A C 1
ATOM 571 O O . MET A 1 73 ? -11.463 -1.060 2.781 1.00 95.19 73 MET A 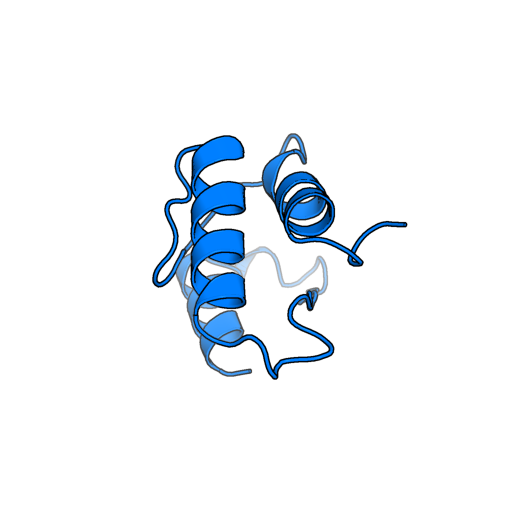O 1
ATOM 575 N N . VAL A 1 74 ? -10.910 -2.556 4.371 1.00 95.81 74 VAL A N 1
ATOM 576 C CA . VAL A 1 74 ? -10.234 -3.494 3.459 1.00 95.81 74 VAL A CA 1
ATOM 577 C C . VAL A 1 74 ? -11.233 -4.172 2.522 1.00 95.81 74 VAL A C 1
ATOM 579 O O . VAL A 1 74 ? -10.993 -4.188 1.319 1.00 95.81 74 VAL A O 1
ATOM 582 N N . ASP A 1 75 ? -12.362 -4.662 3.043 1.00 95.75 75 ASP A N 1
ATOM 583 C CA . ASP A 1 75 ? -13.401 -5.310 2.233 1.00 95.75 75 ASP A CA 1
ATOM 584 C C . ASP A 1 75 ? -13.913 -4.347 1.142 1.00 95.75 75 ASP A C 1
ATOM 586 O O . ASP A 1 75 ? -13.954 -4.694 -0.033 1.00 95.75 75 ASP A O 1
ATOM 590 N N . ARG A 1 76 ? -14.202 -3.085 1.494 1.00 94.94 76 ARG A N 1
ATOM 591 C CA . ARG A 1 76 ? -14.666 -2.077 0.522 1.00 94.94 76 ARG A CA 1
ATOM 592 C C . ARG A 1 76 ? -13.622 -1.683 -0.512 1.00 94.94 76 ARG A C 1
ATOM 594 O O . ARG A 1 76 ? -13.993 -1.364 -1.634 1.00 94.94 76 ARG A O 1
ATOM 601 N N . ALA A 1 77 ? -12.341 -1.692 -0.151 1.00 93.81 77 ALA A N 1
ATOM 602 C CA . ALA A 1 77 ? -11.261 -1.452 -1.102 1.00 93.81 77 ALA A CA 1
ATOM 603 C C . ALA A 1 77 ? -11.026 -2.640 -2.053 1.00 93.81 77 ALA A C 1
ATOM 605 O O . ALA A 1 77 ? -10.384 -2.459 -3.082 1.00 93.81 77 ALA A O 1
ATOM 606 N N . ALA A 1 78 ? -11.513 -3.839 -1.719 1.00 92.88 78 ALA A N 1
ATOM 607 C CA . ALA A 1 78 ? -11.443 -5.015 -2.585 1.00 92.88 78 ALA A CA 1
ATOM 608 C C . ALA A 1 78 ? -12.644 -5.139 -3.544 1.00 92.88 78 ALA A C 1
ATOM 610 O O . ALA A 1 78 ? -12.536 -5.844 -4.543 1.00 92.88 78 ALA A O 1
ATOM 611 N N . ASP A 1 79 ? -13.755 -4.459 -3.244 1.00 92.19 79 ASP A N 1
ATOM 612 C CA . ASP A 1 79 ? -14.998 -4.466 -4.034 1.00 92.19 79 ASP A CA 1
ATOM 613 C C . ASP A 1 79 ? -14.985 -3.491 -5.238 1.00 92.19 79 ASP A C 1
ATOM 615 O O . ASP A 1 79 ? -15.961 -3.442 -5.990 1.00 92.19 79 ASP A O 1
ATOM 619 N N . ILE A 1 80 ? -13.935 -2.674 -5.388 1.00 80.44 80 ILE A N 1
ATOM 620 C CA . ILE A 1 80 ? -13.810 -1.625 -6.422 1.00 80.44 80 ILE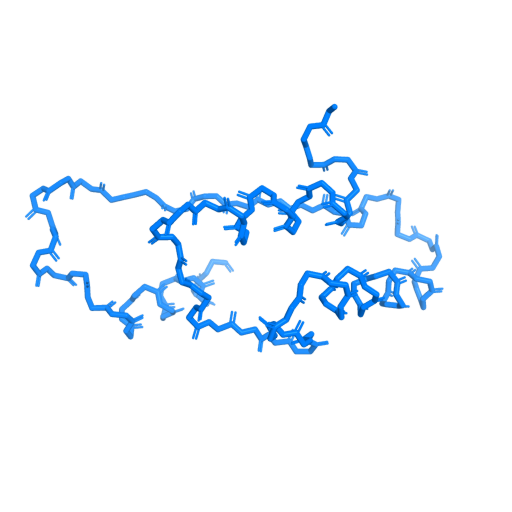 A CA 1
ATOM 621 C C . ILE A 1 80 ? -13.066 -2.077 -7.677 1.00 80.44 80 ILE A C 1
ATOM 623 O O . ILE A 1 80 ? -12.132 -2.902 -7.568 1.00 80.44 80 ILE A O 1
#

Sequence (80 aa):
MIGSSFGGAVRYVMQKEQAIVLHGKGVRTQDLKSAIHDFNAQRQMNPELGKAVGHLVLSWRAFDRNKLSQKIMVDRAADI

Radius of gyration: 14.19 Å; chains: 1; bounding box: 33×25×37 Å

InterPro domains:
  IPR005094 MobA/VirD2-like, nuclease domain [PF03432] (12-75)

Organism: NCBI:txid659014

pLDDT: mean 90.4, std 8.67, range [44.66, 97.19]

Foldseek 3Di:
DQFQALLRPLCVQPVDPPHDDLDDDQFDNPDSVRRRVRLVVVCVVPVVPPRSTDDDDDDDDPVCVVVDDSVVVVVVVVVD